Protein AF-A0A438IEC6-F1 (afdb_monomer_lite)

Secondary structure (DSSP, 8-state):
-----PPPPP-------PPPEEE-TTS-EEE---S---HHHHHHHHHHHHHHHT-----B--SSSTTTTS---B----PPPTT--HHHHHHHHHHHHH---EEEEEEEEEEEEES-GGG-EEEEEEEEEEES---PPPPPP--

Sequence (143 aa):
MLVDEQMVPENSVQQIELLTTTDDDYGGVHVEIKNSMDSNVFGDLLRASILQWRQKVLVVQENSGIFKGTGVWKLPTGVVNEGEDICTAAIREVEEETGIKTEFVEVLSFMQSHKAFFTKSDLFFVCMLQPLSSEIQKQDEKN

InterPro domains:
  IPR000086 NUDIX hydrolase domain [PF00293] (50-141)
  IPR000086 NUDIX hydrolase domain [PS51462] (37-143)
  IPR003293 Nudix hydrolase 6-like [PTHR13994] (55-141)
  IPR015797 NUDIX hydrolase-like domain superfamily [SSF55811] (50-138)
  IPR020084 NUDIX hydrolase, conserved site [PS00893] (78-99)

Structure (mmCIF, N/CA/C/O backbone):
data_AF-A0A438IEC6-F1
#
_entry.id   AF-A0A438IEC6-F1
#
loop_
_atom_site.group_PDB
_atom_site.id
_atom_site.type_symbol
_atom_site.label_atom_id
_atom_site.label_alt_id
_atom_site.label_comp_id
_atom_site.label_asym_id
_atom_site.label_entity_id
_atom_site.label_seq_id
_atom_site.pdbx_PDB_ins_code
_atom_site.Cartn_x
_atom_site.Cartn_y
_atom_site.Cartn_z
_atom_site.occupancy
_atom_site.B_iso_or_equiv
_atom_site.auth_seq_id
_atom_site.auth_comp_id
_atom_site.auth_asym_id
_atom_site.auth_atom_id
_atom_site.pdbx_PDB_model_num
ATOM 1 N N . MET A 1 1 ? -54.615 -18.490 -19.604 1.00 35.62 1 MET A N 1
ATOM 2 C CA . MET A 1 1 ? -53.250 -19.053 -19.586 1.00 35.62 1 MET A CA 1
ATOM 3 C C . MET A 1 1 ? -52.324 -17.857 -19.672 1.00 35.62 1 MET A C 1
ATOM 5 O O . MET A 1 1 ? -52.261 -17.281 -20.743 1.00 35.62 1 MET A O 1
ATOM 9 N N . LEU A 1 2 ? -51.805 -17.273 -18.589 1.00 36.16 2 LEU A N 1
ATOM 10 C CA . LEU A 1 2 ? -51.140 -17.875 -17.423 1.00 36.16 2 LEU A CA 1
ATOM 11 C C . LEU A 1 2 ? -50.155 -18.967 -17.838 1.00 36.16 2 LEU A C 1
ATOM 13 O O . LEU A 1 2 ? -50.582 -20.091 -18.093 1.00 36.16 2 LEU A O 1
ATOM 17 N N . VAL A 1 3 ? -48.880 -18.592 -17.903 1.00 36.88 3 VAL A N 1
ATOM 18 C CA . VAL A 1 3 ? -47.824 -19.177 -17.067 1.00 36.88 3 VAL A CA 1
ATOM 19 C C . VAL A 1 3 ? -46.792 -18.090 -16.768 1.00 36.88 3 VAL A C 1
ATOM 21 O O . VAL A 1 3 ? -46.351 -17.379 -17.668 1.00 36.88 3 VAL A O 1
ATOM 24 N N . ASP A 1 4 ? -46.517 -17.951 -15.476 1.00 37.59 4 ASP A N 1
ATOM 25 C CA . ASP A 1 4 ? -45.522 -17.090 -14.851 1.00 37.59 4 ASP A CA 1
ATOM 26 C C . ASP A 1 4 ? -44.094 -17.485 -15.255 1.00 37.59 4 ASP A C 1
ATOM 28 O O . ASP A 1 4 ? -43.758 -18.670 -15.241 1.00 37.59 4 ASP A O 1
ATOM 32 N N . GLU A 1 5 ? -43.229 -16.500 -15.505 1.00 40.88 5 GLU A N 1
ATOM 33 C CA . GLU A 1 5 ? -41.787 -16.662 -15.304 1.00 40.88 5 GLU A CA 1
ATOM 34 C C . GLU A 1 5 ? -41.399 -15.909 -14.033 1.00 40.88 5 GLU A C 1
ATOM 36 O O . GLU A 1 5 ? -41.594 -14.700 -13.893 1.00 40.88 5 GLU A O 1
ATOM 41 N N . GLN A 1 6 ? -40.943 -16.698 -13.065 1.00 38.34 6 GLN A N 1
ATOM 42 C CA . GLN A 1 6 ? -40.626 -16.300 -11.708 1.00 38.34 6 GLN A CA 1
ATOM 43 C C . GLN A 1 6 ? -39.463 -15.307 -11.637 1.00 38.34 6 GLN A C 1
ATOM 45 O O . GLN A 1 6 ? -38.509 -15.331 -12.409 1.00 38.34 6 GLN A O 1
ATOM 50 N N . MET A 1 7 ? -39.583 -14.474 -10.611 1.00 35.22 7 MET A N 1
ATOM 51 C CA . MET A 1 7 ? -38.684 -13.432 -10.144 1.00 35.22 7 MET A CA 1
ATOM 52 C C . MET A 1 7 ? -37.236 -13.919 -9.983 1.00 35.22 7 MET A C 1
ATOM 54 O O . MET A 1 7 ? -36.968 -14.861 -9.239 1.00 35.22 7 MET A O 1
ATOM 58 N N . VAL A 1 8 ? -36.294 -13.200 -10.593 1.00 42.19 8 VAL A N 1
ATOM 59 C CA . VAL A 1 8 ? -34.903 -13.164 -10.123 1.00 42.19 8 VAL A CA 1
ATOM 60 C C . VAL A 1 8 ? -34.875 -12.164 -8.964 1.00 42.19 8 VAL A C 1
ATOM 62 O O . VAL A 1 8 ? -35.356 -11.045 -9.154 1.00 42.19 8 VAL A O 1
ATOM 65 N N . PRO A 1 9 ? -34.385 -12.516 -7.762 1.00 38.03 9 PRO A N 1
ATOM 66 C CA . PRO A 1 9 ? -34.290 -11.539 -6.692 1.00 38.03 9 PRO A CA 1
ATOM 67 C C . PRO A 1 9 ? -33.262 -10.490 -7.114 1.00 38.03 9 PRO A C 1
ATOM 69 O O . PRO A 1 9 ? -32.105 -10.818 -7.384 1.00 38.03 9 PRO A O 1
ATOM 72 N N . GLU A 1 10 ? -33.692 -9.229 -7.195 1.00 40.34 10 GLU A N 1
ATOM 73 C CA . GLU A 1 10 ? -32.761 -8.110 -7.188 1.00 40.34 10 GLU A CA 1
ATOM 74 C C . GLU A 1 10 ? -31.852 -8.312 -5.983 1.00 40.34 10 GLU A C 1
ATOM 76 O O . GLU A 1 10 ? -32.316 -8.471 -4.852 1.00 40.34 10 GLU A O 1
ATOM 81 N N . ASN A 1 11 ? -30.551 -8.369 -6.248 1.00 40.06 11 ASN A N 1
ATOM 82 C CA . ASN A 1 11 ? -29.529 -8.403 -5.224 1.00 40.06 11 ASN A CA 1
ATOM 83 C C . ASN A 1 11 ? -29.552 -7.023 -4.554 1.00 40.06 11 ASN A C 1
ATOM 85 O O . ASN A 1 11 ? -28.776 -6.129 -4.893 1.00 40.06 11 ASN A O 1
ATOM 89 N N . SER A 1 12 ? -30.534 -6.810 -3.680 1.00 32.59 12 SER A N 1
ATOM 90 C CA . SER A 1 12 ? -30.672 -5.610 -2.882 1.00 32.59 12 SER A CA 1
ATOM 91 C C . SER A 1 12 ? -29.508 -5.626 -1.909 1.00 32.59 12 SER A C 1
ATOM 93 O O . SER A 1 12 ? -29.578 -6.247 -0.847 1.00 32.59 12 SER A O 1
ATOM 95 N N . VAL A 1 13 ? -28.408 -4.984 -2.297 1.00 36.31 13 VAL A N 1
ATOM 96 C CA . VAL A 1 13 ? -27.397 -4.549 -1.344 1.00 36.31 13 VAL A CA 1
ATOM 97 C C . VAL A 1 13 ? -28.161 -3.670 -0.363 1.00 36.31 13 VAL A C 1
ATOM 99 O O . VAL A 1 13 ? -28.576 -2.566 -0.711 1.00 36.31 13 VAL A O 1
ATOM 102 N N . GLN A 1 14 ? -28.458 -4.202 0.822 1.00 41.28 14 GLN A N 1
ATOM 103 C CA . GLN A 1 14 ? -29.063 -3.413 1.880 1.00 41.28 14 GLN A CA 1
ATOM 104 C C . GLN A 1 14 ? -28.065 -2.306 2.188 1.00 41.28 14 GLN A C 1
ATOM 106 O O . GLN A 1 14 ? -26.990 -2.556 2.730 1.00 41.28 14 GLN A O 1
ATOM 111 N N . GLN A 1 15 ? -28.383 -1.089 1.760 1.00 40.03 15 GLN A N 1
ATOM 112 C CA . GLN A 1 15 ? -27.610 0.084 2.111 1.00 40.03 15 GLN A CA 1
ATOM 113 C C . GLN A 1 15 ? -27.797 0.274 3.618 1.00 40.03 15 GLN A C 1
ATOM 115 O O . GLN A 1 15 ? -28.833 0.758 4.066 1.00 40.03 15 GLN A O 1
ATOM 120 N N . ILE A 1 16 ? -26.837 -0.220 4.402 1.00 53.19 16 ILE A N 1
ATOM 121 C CA . ILE A 1 16 ? -26.866 -0.109 5.859 1.00 53.19 16 ILE A CA 1
ATOM 122 C C . ILE A 1 16 ? -26.765 1.380 6.191 1.00 53.19 16 ILE A C 1
ATOM 124 O O . ILE A 1 16 ? -25.774 2.034 5.865 1.00 53.19 16 ILE A O 1
ATOM 128 N N . GLU A 1 17 ? -27.806 1.922 6.815 1.00 67.44 17 GLU A N 1
ATOM 129 C CA . GLU A 1 17 ? -27.825 3.297 7.303 1.00 67.44 17 GLU A CA 1
ATOM 130 C C . GLU A 1 17 ? -26.876 3.405 8.506 1.00 67.44 17 GLU A C 1
ATOM 132 O O . GLU A 1 17 ? -27.210 3.011 9.619 1.00 67.44 17 GLU A O 1
ATOM 137 N N . LEU A 1 18 ? -25.641 3.855 8.266 1.00 80.12 18 LEU A N 1
ATOM 138 C CA . LEU A 1 18 ? -24.602 3.962 9.293 1.00 80.12 18 LEU A CA 1
ATOM 139 C C . LEU A 1 18 ? -24.996 4.950 10.400 1.00 80.12 18 LEU A C 1
ATOM 141 O O . LEU A 1 18 ? -25.689 5.941 10.159 1.00 80.12 18 LEU A O 1
ATOM 145 N N . LEU A 1 19 ? -24.481 4.721 11.613 1.00 85.25 19 LEU A N 1
ATOM 146 C CA . LEU A 1 19 ? -24.629 5.668 12.715 1.00 85.25 19 LEU A CA 1
ATOM 147 C C . LEU A 1 19 ? -24.061 7.031 12.313 1.00 85.25 19 LEU A C 1
ATOM 149 O O . LEU A 1 19 ? -22.935 7.131 11.827 1.00 85.25 19 LEU A O 1
ATOM 153 N N . THR A 1 20 ? -24.857 8.076 12.529 1.00 83.94 20 THR A N 1
ATOM 154 C CA . THR A 1 20 ? -24.465 9.454 12.240 1.00 83.94 20 THR A CA 1
ATOM 155 C C . THR A 1 20 ? -23.405 9.906 13.234 1.00 83.94 20 THR A C 1
ATOM 157 O O . THR A 1 20 ? -23.555 9.675 14.439 1.00 83.94 20 THR A O 1
ATOM 160 N N . THR A 1 21 ? -22.356 10.567 12.744 1.00 83.62 21 THR A N 1
ATOM 161 C CA . THR A 1 21 ? -21.224 10.964 13.582 1.00 83.62 21 THR A CA 1
ATOM 162 C C . THR A 1 21 ? -20.725 12.368 13.339 1.00 83.62 21 THR A C 1
ATOM 164 O O . THR A 1 21 ? -20.946 12.955 12.281 1.00 83.62 21 THR A O 1
ATOM 167 N N . THR A 1 22 ? -20.015 12.880 14.338 1.00 86.81 22 THR A N 1
ATOM 168 C CA . THR A 1 22 ? -19.205 14.094 14.253 1.00 86.81 22 THR A CA 1
ATOM 169 C C . THR A 1 22 ? -17.780 13.767 1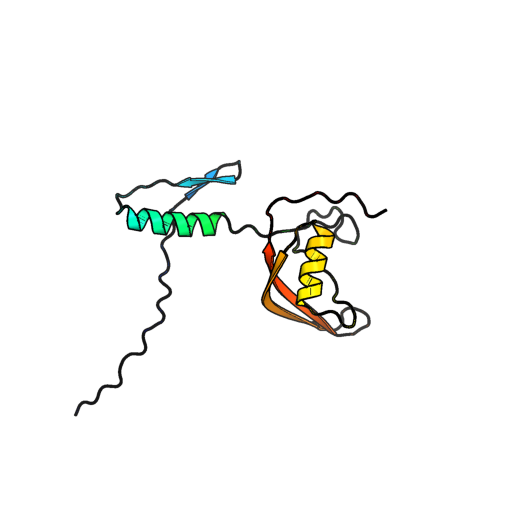4.679 1.00 86.81 22 THR A C 1
ATOM 171 O O . THR A 1 22 ? -17.587 13.193 15.754 1.00 86.81 22 THR A O 1
ATOM 174 N N . ASP A 1 23 ? -16.804 14.128 13.853 1.00 86.38 23 ASP A N 1
ATOM 175 C CA . ASP A 1 23 ? -15.386 13.943 14.161 1.00 86.38 23 ASP A CA 1
ATOM 176 C C . ASP A 1 23 ? -14.901 15.027 15.136 1.00 86.38 23 ASP A C 1
ATOM 178 O O . ASP A 1 23 ? -15.382 16.164 15.099 1.00 86.38 23 ASP A O 1
ATOM 182 N N . ASP A 1 24 ? -13.959 14.675 16.010 1.00 83.19 24 ASP A N 1
ATOM 183 C CA . ASP A 1 24 ? -13.236 15.633 16.853 1.00 83.19 24 ASP A CA 1
ATOM 184 C C . ASP A 1 24 ? -11.869 16.018 16.248 1.00 83.19 24 ASP A C 1
ATOM 186 O O . ASP A 1 24 ? -11.383 15.409 15.291 1.00 83.19 24 ASP A O 1
ATOM 190 N N . ASP A 1 25 ? -11.216 17.027 16.831 1.00 85.00 25 ASP A N 1
ATOM 191 C CA . ASP A 1 25 ? -9.911 17.529 16.368 1.00 85.00 25 ASP A CA 1
ATOM 192 C C . ASP A 1 25 ? -8.752 16.524 16.557 1.00 85.00 25 ASP A C 1
ATOM 194 O O . ASP A 1 25 ? -7.631 16.759 16.097 1.00 85.00 25 ASP A O 1
ATOM 198 N N . TYR A 1 26 ? -8.997 15.401 17.236 1.00 78.06 26 TYR A N 1
ATOM 199 C CA . TYR A 1 26 ? -8.019 14.359 17.550 1.00 78.06 26 TYR A CA 1
ATOM 200 C C . TYR A 1 26 ? -8.240 13.074 16.735 1.00 78.06 26 TYR A C 1
ATOM 202 O O . TYR A 1 26 ? -7.543 12.077 16.954 1.00 78.06 26 TYR A O 1
ATOM 210 N N . GLY A 1 27 ? -9.172 13.083 15.774 1.00 70.81 27 GLY A N 1
ATOM 211 C CA . GLY A 1 27 ? -9.506 11.922 14.945 1.00 70.81 27 GLY A CA 1
ATOM 212 C C . GLY A 1 27 ? -10.337 10.859 15.671 1.00 70.81 27 GLY A C 1
ATOM 213 O O . GLY A 1 27 ? -10.373 9.704 15.230 1.00 70.81 27 GLY A O 1
ATOM 214 N N . GLY A 1 28 ? -10.961 11.229 16.790 1.00 77.69 28 GLY A N 1
ATOM 215 C CA . GLY A 1 28 ? -12.040 10.492 17.432 1.00 77.69 28 GLY A CA 1
ATOM 216 C C . GLY A 1 28 ? -13.388 10.789 16.775 1.00 77.69 28 GLY A C 1
ATOM 217 O O . GLY A 1 28 ? -13.548 11.750 16.026 1.00 77.69 28 GLY A O 1
ATOM 218 N N . VAL A 1 29 ? -14.364 9.920 17.040 1.00 86.75 29 VAL A N 1
ATOM 219 C CA . VAL A 1 29 ? -15.693 9.968 16.424 1.00 86.75 29 VAL A CA 1
ATOM 220 C C . VAL A 1 29 ? -16.754 9.949 17.523 1.00 86.75 29 VAL A C 1
ATOM 222 O O . VAL A 1 29 ? -16.786 9.030 18.345 1.00 86.75 29 VAL A O 1
ATOM 225 N N . HIS A 1 30 ? -17.644 10.942 17.532 1.00 88.50 30 HIS A N 1
ATOM 226 C CA . HIS A 1 30 ? -18.786 11.016 18.443 1.00 88.50 30 HIS A CA 1
ATOM 227 C C . HIS A 1 30 ? -20.067 10.550 17.748 1.00 88.50 30 HIS A C 1
ATOM 229 O O . HIS A 1 30 ? -20.410 11.039 16.673 1.00 88.50 30 HIS A O 1
ATOM 235 N N . VAL A 1 31 ? -20.795 9.629 18.383 1.00 89.19 31 VAL A N 1
ATOM 236 C CA . VAL A 1 31 ? -22.099 9.134 17.919 1.00 89.19 31 VAL A CA 1
ATOM 237 C C . VAL A 1 31 ? -23.199 9.738 18.786 1.00 89.19 31 VAL A C 1
ATOM 239 O O . VAL A 1 31 ? -23.211 9.531 20.000 1.00 89.19 31 VAL A O 1
ATOM 242 N N . GLU A 1 32 ? -24.154 10.433 18.170 1.00 86.62 32 GLU A N 1
ATOM 243 C CA . GLU A 1 32 ? -25.347 10.937 18.856 1.00 86.62 32 GLU A CA 1
ATOM 244 C C . GLU A 1 32 ? -26.573 10.097 18.471 1.00 86.62 32 GLU A C 1
ATOM 246 O O . GLU A 1 32 ? -27.062 10.156 17.342 1.00 86.62 32 GLU A O 1
ATOM 251 N N . ILE A 1 33 ? -27.099 9.316 19.418 1.00 88.00 33 ILE A N 1
ATOM 252 C CA . ILE A 1 33 ? -28.309 8.514 19.198 1.00 88.00 33 ILE A CA 1
ATOM 253 C C . ILE A 1 33 ? -29.537 9.371 19.500 1.00 88.00 33 ILE A C 1
ATOM 255 O O . ILE A 1 33 ? -29.915 9.558 20.654 1.00 88.00 33 ILE A O 1
ATOM 259 N N . LYS A 1 34 ? -30.163 9.897 18.443 1.00 80.56 34 LYS A N 1
ATOM 260 C CA . LYS A 1 34 ? -31.329 10.792 18.557 1.00 80.56 34 LYS A CA 1
ATOM 261 C C . LYS A 1 34 ? -32.650 10.053 18.768 1.00 80.56 34 LYS A C 1
ATOM 263 O O . LYS A 1 34 ? -33.541 10.578 19.426 1.00 80.56 34 LYS A O 1
ATOM 268 N N . ASN A 1 35 ? -32.770 8.843 18.224 1.00 84.25 35 ASN A N 1
ATOM 269 C CA . ASN A 1 35 ? -33.995 8.045 18.258 1.00 84.25 35 ASN A CA 1
ATOM 270 C C . ASN A 1 35 ? -33.760 6.717 18.983 1.00 84.25 35 ASN A C 1
ATOM 272 O O . ASN A 1 35 ? -32.694 6.117 18.860 1.00 84.25 35 ASN A O 1
ATOM 276 N N . SER A 1 36 ? -34.775 6.240 19.709 1.00 88.19 36 SER A N 1
ATOM 277 C CA . SER A 1 36 ? -34.752 4.899 20.304 1.00 88.19 36 SER A CA 1
ATOM 278 C C . SER A 1 36 ? -34.662 3.832 19.208 1.00 88.19 36 SER A C 1
ATOM 280 O O . SER A 1 36 ? -35.310 3.953 18.169 1.00 88.19 36 SER A O 1
ATOM 282 N N . MET A 1 37 ? -33.860 2.795 19.445 1.00 89.75 37 MET A N 1
ATOM 283 C CA . MET A 1 37 ? -33.635 1.689 18.516 1.00 89.75 37 MET A CA 1
ATOM 284 C C . MET A 1 37 ? -33.557 0.356 19.258 1.00 89.75 37 MET A C 1
ATOM 286 O O . MET A 1 37 ? -33.200 0.314 20.437 1.00 89.75 37 MET A O 1
ATOM 290 N N . ASP A 1 38 ? -33.885 -0.726 18.552 1.00 93.94 38 ASP A N 1
ATOM 291 C CA . ASP A 1 38 ? -33.689 -2.086 19.053 1.00 93.94 38 ASP A CA 1
ATOM 292 C C . ASP A 1 38 ? -32.197 -2.371 19.285 1.00 93.94 38 ASP A C 1
ATOM 294 O O . ASP A 1 38 ? -31.335 -1.917 18.529 1.00 93.94 38 ASP A O 1
ATOM 298 N N . SER A 1 39 ? -31.882 -3.141 20.327 1.00 91.31 39 SER A N 1
ATOM 299 C CA . SER A 1 39 ? -30.494 -3.409 20.711 1.00 91.31 39 SER A CA 1
ATOM 300 C C . SER A 1 39 ? -29.722 -4.224 19.675 1.00 91.31 39 SER A C 1
ATOM 302 O O . SER A 1 39 ? -28.514 -4.032 19.543 1.00 91.31 39 SER A O 1
ATOM 304 N N . ASN A 1 40 ? -30.387 -5.124 18.944 1.00 89.00 40 ASN A N 1
ATOM 305 C CA . ASN A 1 40 ? -29.724 -5.906 17.898 1.00 89.00 40 ASN A CA 1
ATOM 306 C C . ASN A 1 40 ? -29.435 -5.017 16.690 1.00 89.00 40 ASN A C 1
ATOM 308 O O . ASN A 1 40 ? -28.314 -5.010 16.191 1.00 89.00 40 ASN A O 1
ATOM 312 N N . VAL A 1 41 ? -30.407 -4.176 16.315 1.00 87.06 41 VAL A N 1
ATOM 313 C CA . VAL A 1 41 ? -30.239 -3.169 15.258 1.00 87.06 41 VAL A CA 1
ATOM 314 C C . VAL A 1 41 ? -29.082 -2.225 15.592 1.00 87.06 41 VAL A C 1
ATOM 316 O O . VAL A 1 41 ? -28.212 -2.007 14.753 1.00 87.06 41 VAL A O 1
ATOM 319 N N . PHE A 1 42 ? -29.000 -1.722 16.828 1.00 89.31 42 PHE A N 1
ATOM 320 C CA . PHE A 1 42 ? -27.862 -0.903 17.257 1.00 89.31 42 PHE A CA 1
ATOM 321 C C . PHE A 1 42 ? -26.527 -1.645 17.130 1.00 89.31 42 PHE A C 1
ATOM 323 O O . PHE A 1 42 ? -25.547 -1.070 16.660 1.00 89.31 42 PHE A O 1
ATOM 330 N N . GLY A 1 43 ? -26.484 -2.916 17.539 1.00 87.38 43 GLY A N 1
ATOM 331 C CA . GLY A 1 43 ? -25.283 -3.745 17.459 1.00 87.38 43 GLY A CA 1
ATOM 332 C C . GLY A 1 43 ? -24.770 -3.915 16.029 1.00 87.38 43 GLY A C 1
ATOM 333 O O . GLY A 1 43 ? -23.565 -3.785 15.796 1.00 87.38 43 GLY A O 1
ATOM 334 N N . ASP A 1 44 ? -25.669 -4.153 15.077 1.00 87.00 44 ASP A N 1
ATOM 335 C CA . ASP A 1 44 ? -25.321 -4.313 13.663 1.00 87.00 44 ASP A CA 1
ATOM 336 C C . ASP A 1 44 ? -24.837 -2.993 13.049 1.00 87.00 44 ASP A C 1
ATOM 338 O O . ASP A 1 44 ? -23.783 -2.958 12.403 1.00 87.00 44 ASP A O 1
ATOM 342 N N . LEU A 1 45 ? -25.537 -1.886 13.329 1.00 89.06 45 LEU A N 1
ATOM 343 C CA . LEU A 1 45 ? -25.142 -0.553 12.868 1.00 89.06 45 LEU A CA 1
ATOM 344 C C . LEU A 1 45 ? -23.793 -0.125 13.448 1.00 89.06 45 LEU A C 1
ATOM 346 O O . LEU A 1 45 ? -22.932 0.352 12.713 1.00 89.06 45 LEU A O 1
ATOM 350 N N . LEU A 1 46 ? -23.564 -0.350 14.743 1.00 88.50 46 LEU A N 1
ATOM 351 C CA . LEU A 1 46 ? -22.299 -0.021 15.396 1.00 88.50 46 LEU A CA 1
ATOM 352 C C . LEU A 1 46 ? -21.133 -0.813 14.799 1.00 88.50 46 LEU A C 1
ATOM 354 O O . LEU A 1 46 ? -20.065 -0.246 14.573 1.00 88.50 46 LEU A O 1
ATOM 358 N N . ARG A 1 47 ? -21.320 -2.106 14.505 1.00 81.31 47 ARG A N 1
ATOM 359 C CA . ARG A 1 47 ? -20.286 -2.926 13.854 1.00 81.31 47 ARG A CA 1
ATOM 360 C C . ARG A 1 47 ? -19.954 -2.408 12.458 1.00 81.31 47 ARG A C 1
ATOM 362 O O . ARG A 1 47 ? -18.776 -2.211 12.165 1.00 81.31 47 ARG A O 1
ATOM 369 N N . ALA A 1 48 ? -20.965 -2.156 11.628 1.00 80.69 48 ALA A N 1
ATOM 370 C CA . ALA A 1 48 ? -20.772 -1.615 10.282 1.00 80.69 48 ALA A CA 1
ATOM 371 C C . ALA A 1 48 ? -20.082 -0.241 10.319 1.00 80.69 48 ALA A C 1
ATOM 373 O O . ALA A 1 48 ? -19.124 0.004 9.586 1.00 80.69 48 ALA A O 1
ATOM 374 N N . SER A 1 49 ? -20.505 0.628 11.236 1.00 83.88 49 SER A N 1
ATOM 375 C CA . SER A 1 49 ? -19.920 1.950 11.425 1.00 83.88 49 SER A CA 1
ATOM 376 C C . SER A 1 49 ? -18.476 1.906 11.922 1.00 83.88 49 SER A C 1
ATOM 378 O O . SER A 1 49 ? -17.636 2.613 11.377 1.00 83.88 49 SER A O 1
ATOM 380 N N . ILE A 1 50 ? -18.134 1.035 12.876 1.00 81.06 50 ILE A N 1
ATOM 381 C CA . ILE A 1 50 ? -16.741 0.864 13.322 1.00 81.06 50 ILE A CA 1
ATOM 382 C C . ILE A 1 50 ? -15.857 0.359 12.179 1.00 81.06 50 ILE A C 1
ATOM 384 O O . ILE A 1 50 ? -14.730 0.830 12.039 1.00 81.06 50 ILE A O 1
ATOM 388 N N . LEU A 1 51 ? -16.344 -0.572 11.354 1.00 73.69 51 LEU A N 1
ATOM 389 C CA . LEU A 1 51 ? -15.607 -1.033 10.174 1.00 73.69 51 LEU A CA 1
ATOM 390 C C . LEU A 1 51 ? -15.366 0.119 9.191 1.00 73.69 51 LEU A C 1
ATOM 392 O O . LEU A 1 51 ? -14.243 0.282 8.718 1.00 73.69 51 LEU A O 1
ATOM 396 N N . GLN A 1 52 ? -16.380 0.961 8.964 1.00 75.38 52 GLN A N 1
ATOM 397 C CA . GLN A 1 52 ? -16.265 2.161 8.136 1.00 75.38 52 GLN A CA 1
ATOM 398 C C . GLN A 1 52 ? -15.240 3.155 8.698 1.00 75.38 52 GLN A C 1
ATOM 400 O O . GLN A 1 52 ? -14.345 3.588 7.977 1.00 75.38 52 GLN A O 1
ATOM 405 N N . TRP A 1 53 ? -15.338 3.513 9.980 1.00 76.25 53 TRP A N 1
ATOM 406 C CA . TRP A 1 53 ? -14.437 4.487 10.610 1.00 76.25 53 TRP A CA 1
ATOM 407 C C . TRP A 1 53 ? -12.992 3.983 10.690 1.00 76.25 53 TRP A C 1
ATOM 409 O O . TRP A 1 53 ? -12.048 4.770 10.755 1.00 76.25 53 TRP A O 1
ATOM 419 N N . ARG A 1 54 ? -12.800 2.661 10.672 1.00 70.75 54 ARG A N 1
ATOM 420 C CA . ARG A 1 54 ? -11.479 2.028 10.624 1.00 70.75 54 ARG A CA 1
ATOM 421 C C . ARG A 1 54 ? -10.938 1.850 9.209 1.00 70.75 54 ARG A C 1
ATOM 423 O O . ARG A 1 54 ? -9.837 1.313 9.106 1.00 70.75 54 ARG A O 1
ATOM 430 N N . GLN A 1 55 ? -11.630 2.306 8.156 1.00 73.06 55 GLN A N 1
ATOM 431 C CA . GLN A 1 55 ? -11.115 2.293 6.779 1.00 73.06 55 GLN A CA 1
ATOM 432 C C . GLN A 1 55 ? -9.945 3.273 6.612 1.00 73.06 55 GLN A C 1
ATOM 434 O O . GLN A 1 55 ? -10.046 4.334 6.001 1.00 73.06 55 GLN A O 1
ATOM 439 N N . LYS A 1 56 ? -8.806 2.904 7.191 1.00 79.88 56 LYS A N 1
ATOM 440 C CA . LYS A 1 56 ? -7.512 3.540 7.001 1.00 79.88 56 LYS A CA 1
ATOM 441 C C . LYS A 1 56 ? -6.695 2.645 6.085 1.00 79.88 56 LYS A C 1
ATOM 443 O O . LYS A 1 56 ? -6.701 1.425 6.235 1.00 79.88 56 LYS A O 1
ATOM 448 N N . VAL A 1 57 ? -5.981 3.266 5.159 1.00 88.25 57 VAL A N 1
ATOM 449 C CA . VAL A 1 57 ? -5.031 2.587 4.278 1.00 88.25 57 VAL A CA 1
ATOM 450 C C . VAL A 1 57 ? -3.614 2.978 4.665 1.00 88.25 57 VAL A C 1
ATOM 452 O O . VAL A 1 57 ? -3.369 4.095 5.125 1.00 88.25 57 VAL A O 1
ATOM 455 N N . LEU A 1 58 ? -2.683 2.045 4.494 1.00 90.25 58 LEU A N 1
ATOM 456 C CA . LEU A 1 58 ? -1.263 2.313 4.668 1.00 90.25 58 LEU A CA 1
ATOM 457 C C . LEU A 1 58 ? -0.777 3.218 3.531 1.00 90.25 58 LEU A C 1
ATOM 459 O O . LEU A 1 58 ? -1.026 2.941 2.358 1.00 90.25 58 LEU A O 1
ATOM 463 N N . VAL A 1 59 ? -0.078 4.290 3.892 1.00 92.69 59 VAL A N 1
ATOM 464 C CA . VAL A 1 59 ? 0.538 5.229 2.953 1.00 92.69 59 VAL A CA 1
ATOM 465 C C . VAL A 1 59 ? 1.970 5.519 3.373 1.00 92.69 59 VAL A C 1
ATOM 467 O O . VAL A 1 59 ? 2.309 5.462 4.556 1.00 92.69 59 VAL A O 1
ATOM 470 N N . VAL A 1 60 ? 2.799 5.856 2.394 1.00 90.50 60 VAL A N 1
ATOM 471 C CA . VAL A 1 60 ? 4.213 6.186 2.566 1.00 90.50 60 VAL A CA 1
ATOM 472 C C . VAL A 1 60 ? 4.517 7.550 1.964 1.00 90.50 60 VAL A C 1
ATOM 474 O O . VAL A 1 60 ? 3.814 8.039 1.074 1.00 90.50 60 VAL A O 1
ATOM 477 N N . GLN A 1 61 ? 5.603 8.150 2.439 1.00 89.94 61 GLN A N 1
ATOM 478 C CA . GLN A 1 61 ? 6.207 9.334 1.850 1.00 89.94 61 GLN A CA 1
ATOM 479 C C . GLN A 1 61 ? 7.677 9.024 1.557 1.00 89.94 61 GLN A C 1
ATOM 481 O O . GLN A 1 61 ? 8.404 8.559 2.434 1.00 89.94 61 GLN A O 1
ATOM 486 N N . GLU A 1 62 ? 8.127 9.271 0.327 1.00 81.62 62 GLU A N 1
ATOM 487 C CA . GLU A 1 62 ? 9.501 8.946 -0.065 1.00 81.62 62 GLU A CA 1
ATOM 488 C C . GLU A 1 62 ? 10.525 9.835 0.661 1.00 81.62 62 GLU A C 1
ATOM 490 O O . GLU A 1 62 ? 10.409 11.064 0.684 1.00 81.62 62 GLU A O 1
ATOM 495 N N . ASN A 1 63 ? 11.586 9.221 1.197 1.00 77.94 63 ASN A N 1
ATOM 496 C CA . ASN A 1 63 ? 12.760 9.933 1.726 1.00 77.94 63 ASN A CA 1
ATOM 497 C C . ASN A 1 63 ? 13.871 10.112 0.663 1.00 77.94 63 ASN A C 1
ATOM 499 O O . ASN A 1 63 ? 14.975 10.578 0.952 1.00 77.94 63 ASN A O 1
ATOM 503 N N . SER A 1 64 ? 13.617 9.755 -0.594 1.00 73.44 64 SER A N 1
ATOM 504 C CA . SER A 1 64 ? 14.548 9.946 -1.712 1.00 73.44 64 SER A CA 1
ATOM 505 C C . SER A 1 64 ? 13.776 10.175 -3.016 1.00 73.44 64 SER A C 1
ATOM 507 O O . SER A 1 64 ? 12.552 10.154 -3.007 1.00 73.44 64 SER A O 1
ATOM 509 N N . GLY A 1 65 ? 14.467 10.463 -4.120 1.00 78.56 65 GLY A N 1
ATOM 510 C CA . GLY A 1 65 ? 13.813 10.674 -5.415 1.00 78.56 65 GLY A CA 1
ATOM 511 C C . GLY A 1 65 ? 13.086 12.017 -5.560 1.00 78.56 65 GLY A C 1
ATOM 512 O O . GLY A 1 65 ? 13.302 12.959 -4.797 1.00 78.56 65 GLY A O 1
ATOM 513 N N . ILE A 1 66 ? 12.249 12.109 -6.598 1.00 79.50 66 ILE A N 1
ATOM 514 C CA . ILE A 1 66 ? 11.587 13.354 -7.035 1.00 79.50 66 ILE A CA 1
ATOM 515 C C . ILE A 1 66 ? 10.528 13.814 -6.020 1.00 79.50 66 ILE A C 1
ATOM 517 O O . ILE A 1 66 ? 10.259 15.010 -5.916 1.00 79.50 66 ILE A O 1
ATOM 521 N N . PHE A 1 67 ? 9.954 12.890 -5.245 1.00 81.44 67 PHE A N 1
ATOM 522 C CA . PHE A 1 67 ? 8.905 13.203 -4.275 1.00 81.44 67 PHE A CA 1
ATOM 523 C C . PHE A 1 67 ? 9.429 13.515 -2.865 1.00 81.44 67 PHE A C 1
ATOM 525 O O . PHE A 1 67 ? 8.635 13.907 -2.000 1.00 81.44 67 PHE A O 1
ATOM 532 N N . LYS A 1 68 ? 10.746 13.438 -2.618 1.00 85.31 68 LYS A N 1
ATOM 533 C CA . LYS A 1 68 ? 11.332 13.787 -1.314 1.00 85.31 68 LYS A CA 1
ATOM 534 C C . LYS A 1 68 ? 10.979 15.224 -0.916 1.00 85.31 68 LYS A C 1
ATOM 536 O O . LYS A 1 68 ? 11.232 16.170 -1.655 1.00 85.31 68 LYS A O 1
ATOM 541 N N . GLY A 1 69 ? 10.421 15.393 0.284 1.00 84.56 69 GLY A N 1
ATOM 542 C CA . GLY A 1 69 ? 10.102 16.712 0.848 1.00 84.56 69 GLY A CA 1
ATOM 543 C C . GLY A 1 69 ? 8.894 17.418 0.221 1.00 84.56 69 GLY A C 1
ATOM 544 O O . GLY A 1 69 ? 8.600 18.549 0.594 1.00 84.56 69 GLY A O 1
ATOM 545 N N . THR A 1 70 ? 8.167 16.764 -0.690 1.00 88.94 70 THR A N 1
ATOM 546 C CA . THR A 1 70 ? 6.986 17.351 -1.355 1.00 88.94 70 THR A CA 1
ATOM 547 C C . THR A 1 70 ? 5.702 17.287 -0.522 1.00 88.94 70 THR A C 1
ATOM 549 O O . THR A 1 70 ? 4.727 17.951 -0.853 1.00 88.94 70 THR A O 1
ATOM 552 N N . GLY A 1 71 ? 5.676 16.487 0.549 1.00 88.56 71 GLY A N 1
ATOM 553 C CA . GLY A 1 71 ? 4.467 16.244 1.348 1.00 88.56 71 GLY A CA 1
ATOM 554 C C . GLY A 1 71 ? 3.469 15.260 0.724 1.00 88.56 71 GLY A C 1
ATOM 555 O O . GLY A 1 71 ? 2.385 15.083 1.272 1.00 88.56 71 GLY A O 1
ATOM 556 N N . VAL A 1 72 ? 3.797 14.637 -0.413 1.00 89.50 72 VAL A N 1
ATOM 557 C CA . VAL A 1 72 ? 2.895 13.706 -1.106 1.00 89.50 72 VAL A CA 1
ATOM 558 C C . VAL A 1 72 ? 2.862 12.352 -0.397 1.00 89.50 72 VAL A C 1
ATOM 560 O O . VAL A 1 72 ? 3.888 11.686 -0.271 1.00 89.50 72 VAL A O 1
ATOM 563 N N . TRP A 1 73 ? 1.664 11.933 0.006 1.00 89.06 73 TRP A N 1
ATOM 564 C CA . TRP A 1 73 ? 1.380 10.587 0.498 1.00 89.06 73 TRP A CA 1
ATOM 565 C C . TRP A 1 73 ? 0.927 9.700 -0.657 1.00 89.06 73 TRP A C 1
ATOM 567 O O . TRP A 1 73 ? 0.011 10.064 -1.399 1.00 89.06 73 TRP A O 1
ATOM 577 N N . LYS A 1 74 ? 1.556 8.536 -0.804 1.00 90.75 74 LYS A N 1
ATOM 578 C CA . LYS A 1 74 ? 1.221 7.543 -1.832 1.00 90.75 74 LYS A CA 1
ATOM 579 C C . LYS A 1 74 ? 1.024 6.164 -1.210 1.00 90.75 74 LYS A C 1
ATOM 581 O O . LYS A 1 74 ? 1.418 5.930 -0.071 1.00 90.75 74 LYS A O 1
ATOM 586 N N . LEU A 1 75 ? 0.426 5.248 -1.966 1.00 93.25 75 LEU A N 1
ATOM 587 C CA . LEU A 1 75 ? 0.467 3.827 -1.617 1.00 93.25 75 LEU A CA 1
ATOM 588 C C . LEU A 1 75 ? 1.913 3.310 -1.707 1.00 93.25 75 LEU A C 1
ATOM 590 O O . LEU A 1 75 ? 2.690 3.871 -2.489 1.00 93.25 75 LEU A O 1
ATOM 594 N N . PRO A 1 76 ? 2.271 2.250 -0.963 1.00 93.44 76 PRO A N 1
ATOM 595 C CA . PRO A 1 76 ? 3.505 1.521 -1.216 1.00 93.44 76 PRO A CA 1
ATOM 596 C C . PRO A 1 76 ? 3.567 1.036 -2.665 1.00 93.44 76 PRO A C 1
ATOM 598 O O . PRO A 1 76 ? 2.570 0.543 -3.205 1.00 93.44 76 PRO A O 1
ATOM 601 N N . THR A 1 77 ? 4.714 1.207 -3.317 1.00 93.50 77 THR A N 1
ATOM 602 C CA . THR A 1 77 ? 4.874 0.888 -4.744 1.00 93.50 77 THR A CA 1
ATOM 603 C C . THR A 1 77 ? 6.292 0.443 -5.045 1.00 93.50 77 THR A C 1
ATOM 605 O O . THR A 1 77 ? 7.225 1.162 -4.705 1.00 93.50 77 THR A O 1
ATOM 608 N N . GLY A 1 78 ? 6.447 -0.607 -5.846 1.00 92.25 78 GLY A N 1
ATOM 609 C CA . GLY A 1 78 ? 7.740 -0.978 -6.407 1.00 92.25 78 GLY A CA 1
ATOM 610 C C . GLY A 1 78 ? 7.612 -1.779 -7.695 1.00 92.25 78 GLY A C 1
ATOM 611 O O . GLY A 1 78 ? 6.532 -1.867 -8.286 1.00 92.25 78 GLY A O 1
ATOM 612 N N . VAL A 1 79 ? 8.738 -2.312 -8.161 1.00 94.19 79 VAL A N 1
ATOM 613 C CA . VAL A 1 79 ? 8.821 -3.061 -9.421 1.00 94.19 79 VAL A CA 1
ATOM 614 C C . VAL A 1 79 ? 8.770 -4.562 -9.158 1.00 94.19 79 VAL A C 1
ATOM 616 O O . VAL A 1 79 ? 9.295 -5.053 -8.162 1.00 94.19 79 VAL A O 1
ATOM 619 N N . VAL A 1 80 ? 8.157 -5.297 -10.084 1.00 96.62 80 VAL A N 1
ATOM 620 C CA . VAL A 1 80 ? 8.185 -6.764 -10.081 1.00 96.62 80 VAL A CA 1
ATOM 621 C C . VAL A 1 80 ? 9.477 -7.225 -10.749 1.00 96.62 80 VAL A C 1
ATOM 623 O O . VAL A 1 80 ? 9.783 -6.791 -11.866 1.00 96.62 80 VAL A O 1
ATOM 626 N N . ASN A 1 81 ? 10.239 -8.087 -10.079 1.00 96.25 81 ASN A N 1
ATOM 627 C CA . ASN A 1 81 ? 11.480 -8.628 -10.632 1.00 96.25 81 ASN A CA 1
ATOM 628 C C . ASN A 1 81 ? 11.215 -9.723 -11.680 1.00 96.25 81 ASN A C 1
ATOM 630 O O . ASN A 1 81 ? 10.141 -10.319 -11.744 1.00 96.25 81 ASN A O 1
ATOM 634 N N . GLU A 1 82 ? 12.215 -10.020 -12.514 1.00 96.31 82 GLU A N 1
ATOM 635 C CA . GLU A 1 82 ? 12.109 -11.117 -13.479 1.00 96.31 82 GLU A CA 1
ATOM 636 C C . GLU A 1 82 ? 11.893 -12.459 -12.758 1.00 96.31 82 GLU A C 1
ATOM 638 O O . GLU A 1 82 ? 12.673 -12.840 -11.886 1.00 96.31 82 GLU A O 1
ATOM 643 N N . GLY A 1 83 ? 10.825 -13.171 -13.130 1.00 97.38 83 GLY A N 1
ATOM 644 C CA . GLY A 1 83 ? 10.438 -14.441 -12.508 1.00 97.38 83 GLY A CA 1
ATOM 645 C C . GLY A 1 83 ? 9.708 -14.309 -11.166 1.00 97.38 83 GLY A C 1
ATOM 646 O O . GLY A 1 83 ? 9.406 -15.334 -10.561 1.00 97.38 83 GLY A O 1
ATOM 647 N N . GLU A 1 84 ? 9.423 -13.088 -10.703 1.00 98.06 84 GLU A N 1
ATOM 648 C CA . GLU A 1 84 ? 8.663 -12.828 -9.477 1.00 98.06 84 GLU A CA 1
ATOM 649 C C . GLU A 1 84 ? 7.159 -12.709 -9.772 1.00 98.06 84 GLU A C 1
ATOM 651 O O . GLU A 1 84 ? 6.744 -12.049 -10.728 1.00 98.06 84 GLU A O 1
ATOM 656 N N . ASP A 1 85 ? 6.329 -13.327 -8.931 1.00 98.12 85 ASP A N 1
ATOM 657 C CA . ASP A 1 85 ? 4.878 -13.170 -9.007 1.00 98.12 85 ASP A CA 1
ATOM 658 C C . ASP A 1 85 ? 4.452 -11.783 -8.497 1.00 98.12 85 ASP A C 1
ATOM 660 O O . ASP A 1 85 ? 4.995 -11.258 -7.524 1.00 98.12 85 ASP A O 1
ATOM 664 N N . ILE A 1 86 ? 3.411 -11.203 -9.104 1.00 97.88 86 ILE A N 1
ATOM 665 C CA . ILE A 1 86 ? 2.885 -9.874 -8.733 1.00 97.88 86 ILE A CA 1
ATOM 666 C C . ILE A 1 86 ? 2.504 -9.814 -7.246 1.00 97.88 86 ILE A C 1
ATOM 668 O O . ILE A 1 86 ? 2.791 -8.826 -6.572 1.00 97.88 86 ILE A O 1
ATOM 672 N N . CYS A 1 87 ? 1.871 -10.869 -6.723 1.00 98.00 87 CYS A N 1
ATOM 673 C CA . CYS A 1 87 ? 1.480 -10.940 -5.315 1.00 98.00 87 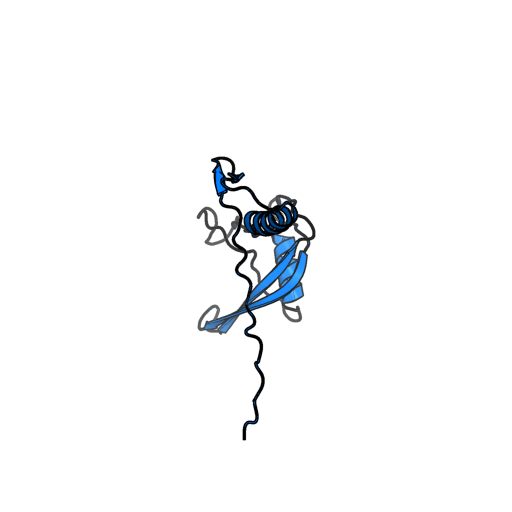CYS A CA 1
ATOM 674 C C . CYS A 1 87 ? 2.698 -10.967 -4.382 1.00 98.00 87 CYS A C 1
ATOM 676 O O . CYS A 1 87 ? 2.696 -10.281 -3.361 1.00 98.00 87 CYS A O 1
ATOM 678 N N . THR A 1 88 ? 3.751 -11.703 -4.752 1.00 98.31 88 THR A N 1
ATOM 679 C CA . THR A 1 88 ? 5.012 -11.761 -4.005 1.00 98.31 88 THR A CA 1
ATOM 680 C C . THR A 1 88 ? 5.700 -10.403 -3.988 1.00 98.31 88 THR A C 1
ATOM 682 O O . THR A 1 88 ? 6.085 -9.944 -2.913 1.00 98.31 88 THR A O 1
ATOM 685 N N . ALA A 1 89 ? 5.776 -9.727 -5.137 1.00 98.19 89 ALA A N 1
ATOM 686 C CA . ALA A 1 89 ? 6.334 -8.382 -5.221 1.00 98.19 89 ALA A CA 1
ATOM 687 C C . ALA A 1 89 ? 5.544 -7.391 -4.352 1.00 98.19 89 ALA A C 1
ATOM 689 O O . ALA A 1 89 ? 6.137 -6.665 -3.565 1.00 98.19 89 ALA A O 1
ATOM 690 N N . ALA A 1 90 ? 4.208 -7.395 -4.422 1.00 97.88 90 ALA A N 1
ATOM 691 C CA . ALA A 1 90 ? 3.378 -6.488 -3.628 1.00 97.88 90 ALA A CA 1
ATOM 692 C C . ALA A 1 90 ? 3.580 -6.671 -2.110 1.00 97.88 90 ALA A C 1
ATOM 694 O O . ALA A 1 90 ? 3.718 -5.682 -1.392 1.00 97.88 90 ALA A O 1
ATOM 695 N N . ILE A 1 91 ? 3.632 -7.919 -1.625 1.00 97.81 91 ILE A N 1
ATOM 696 C CA . ILE A 1 91 ? 3.909 -8.216 -0.208 1.00 97.81 91 ILE A CA 1
ATOM 697 C C . ILE A 1 91 ? 5.312 -7.729 0.177 1.00 97.81 91 ILE A C 1
ATOM 699 O O . ILE A 1 91 ? 5.465 -7.057 1.200 1.00 97.81 91 ILE A O 1
ATOM 703 N N . ARG A 1 92 ? 6.321 -8.045 -0.648 1.00 97.38 92 ARG A N 1
ATOM 704 C CA . ARG A 1 92 ? 7.720 -7.668 -0.414 1.00 97.38 92 ARG A CA 1
ATOM 705 C C . ARG A 1 92 ? 7.886 -6.153 -0.321 1.00 97.38 92 ARG A C 1
ATOM 707 O O . ARG A 1 92 ? 8.506 -5.688 0.624 1.00 97.38 92 ARG A O 1
ATOM 714 N N . GLU A 1 93 ? 7.321 -5.390 -1.253 1.00 95.94 93 GLU A N 1
ATOM 7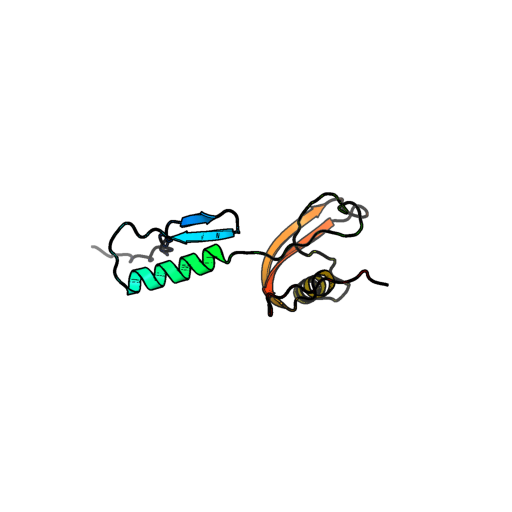15 C CA . GLU A 1 93 ? 7.458 -3.926 -1.278 1.00 95.94 93 GLU A CA 1
ATOM 716 C C . GLU A 1 93 ? 6.853 -3.264 -0.031 1.00 95.94 93 GLU A C 1
ATOM 718 O O . GLU A 1 93 ? 7.454 -2.355 0.537 1.00 95.94 93 GLU A O 1
ATOM 723 N N . VAL A 1 94 ? 5.705 -3.749 0.463 1.00 94.19 94 VAL A N 1
ATOM 724 C CA . VAL A 1 94 ? 5.138 -3.234 1.722 1.00 94.19 94 VAL A CA 1
ATOM 725 C C . VAL A 1 94 ? 6.050 -3.533 2.911 1.00 94.19 94 VAL A C 1
ATOM 727 O O . VAL A 1 94 ? 6.290 -2.652 3.738 1.00 94.19 94 VAL A O 1
ATOM 730 N N . GLU A 1 95 ? 6.586 -4.752 3.005 1.00 93.50 95 GLU A N 1
ATOM 731 C CA . GLU A 1 95 ? 7.514 -5.097 4.085 1.00 93.50 95 GLU A CA 1
ATOM 732 C C . GLU A 1 95 ? 8.817 -4.285 3.986 1.00 93.50 95 GLU A C 1
ATOM 734 O O . GLU A 1 95 ? 9.310 -3.796 5.002 1.00 93.50 95 GLU A O 1
ATOM 739 N N . GLU A 1 96 ? 9.346 -4.078 2.778 1.00 91.12 96 GLU A N 1
ATOM 740 C CA . GLU A 1 96 ? 10.566 -3.303 2.548 1.00 91.12 96 GLU A CA 1
ATOM 741 C C . GLU A 1 96 ? 10.418 -1.821 2.899 1.00 91.12 96 GLU A C 1
ATOM 743 O O . GLU A 1 96 ? 11.362 -1.262 3.459 1.00 91.12 96 GLU A O 1
ATOM 748 N N . GLU A 1 97 ? 9.283 -1.192 2.577 1.00 87.88 97 GLU A N 1
ATOM 749 C CA . GLU A 1 97 ? 9.062 0.242 2.807 1.00 87.88 97 GLU A CA 1
ATOM 750 C C . GLU A 1 97 ? 8.547 0.565 4.217 1.00 87.88 97 GLU A C 1
ATOM 752 O O . GLU A 1 97 ? 8.793 1.663 4.724 1.00 87.88 97 GLU A O 1
ATOM 757 N N . THR A 1 98 ? 7.801 -0.346 4.855 1.00 88.19 98 THR A N 1
ATOM 758 C CA . THR A 1 98 ? 7.099 -0.037 6.118 1.00 88.19 98 THR A CA 1
ATOM 759 C C . THR A 1 98 ? 7.343 -1.037 7.244 1.00 88.19 98 THR A C 1
ATOM 761 O O . THR A 1 98 ? 6.853 -0.823 8.356 1.00 88.19 98 THR A O 1
ATOM 764 N N . GLY A 1 99 ? 8.017 -2.157 6.973 1.00 90.19 99 GLY A N 1
ATOM 765 C CA . GLY A 1 99 ? 8.215 -3.249 7.931 1.00 90.19 99 GLY A CA 1
ATOM 766 C C . GLY A 1 99 ? 6.945 -4.036 8.276 1.00 90.19 99 GLY A C 1
ATOM 767 O O . GLY A 1 99 ? 6.971 -4.868 9.184 1.00 90.19 99 GLY A O 1
ATOM 768 N N . ILE A 1 100 ? 5.819 -3.784 7.595 1.00 91.56 100 ILE A N 1
ATOM 769 C CA . ILE A 1 100 ? 4.548 -4.453 7.893 1.00 91.56 100 ILE A CA 1
ATOM 770 C C . ILE A 1 100 ? 4.440 -5.720 7.056 1.00 91.56 100 ILE A C 1
ATOM 772 O O . ILE A 1 100 ? 4.421 -5.677 5.829 1.00 91.56 100 ILE A O 1
ATOM 776 N N . LYS A 1 101 ? 4.281 -6.857 7.734 1.00 94.44 101 LYS A N 1
ATOM 777 C CA . LYS A 1 101 ? 3.950 -8.120 7.074 1.00 94.44 101 LYS A CA 1
ATOM 778 C C . LYS A 1 101 ? 2.491 -8.134 6.646 1.00 94.44 101 LYS A C 1
ATOM 780 O O . LYS A 1 101 ? 1.612 -7.711 7.402 1.00 94.44 101 LYS A O 1
ATOM 785 N N . THR A 1 102 ? 2.237 -8.661 5.457 1.00 96.31 102 THR A N 1
ATOM 786 C CA . THR A 1 102 ? 0.904 -8.705 4.856 1.00 96.31 102 THR A CA 1
ATOM 787 C C . THR A 1 102 ? 0.623 -10.055 4.201 1.00 96.31 102 THR A C 1
ATOM 789 O O . THR A 1 102 ? 1.540 -10.811 3.882 1.00 96.31 102 THR A O 1
ATOM 792 N N . GLU A 1 103 ? -0.658 -10.345 3.995 1.00 97.75 103 GLU A N 1
ATOM 793 C CA . GLU A 1 103 ? -1.145 -11.434 3.151 1.00 97.75 103 GLU A CA 1
ATOM 794 C C . GLU A 1 103 ? -1.834 -10.855 1.915 1.00 97.75 103 GLU A C 1
ATOM 796 O O . GLU A 1 103 ? -2.558 -9.860 1.996 1.00 97.75 103 GLU A O 1
ATOM 801 N N . PHE A 1 104 ? -1.613 -11.475 0.758 1.00 98.00 104 PHE A N 1
ATOM 802 C CA . PHE A 1 104 ? -2.267 -11.061 -0.477 1.00 98.00 104 PHE A CA 1
ATOM 803 C C 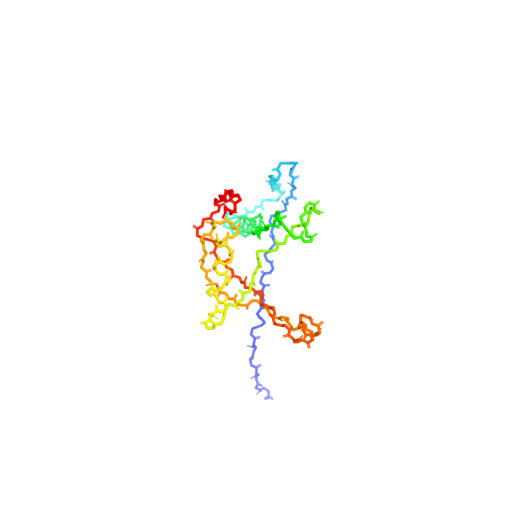. PHE A 1 104 ? -3.743 -11.459 -0.478 1.00 98.00 104 PHE A C 1
ATOM 805 O O . PHE A 1 104 ? -4.073 -12.605 -0.175 1.00 98.00 104 PHE A O 1
ATOM 812 N N . VAL A 1 105 ? -4.613 -10.522 -0.864 1.00 97.06 105 VAL A N 1
ATOM 813 C CA . VAL A 1 105 ? -6.053 -10.766 -1.002 1.00 97.06 105 VAL A CA 1
ATOM 814 C C . VAL A 1 105 ? -6.412 -10.896 -2.477 1.00 97.06 105 VAL A C 1
ATOM 816 O O . VAL A 1 105 ? -6.794 -11.974 -2.927 1.00 97.06 105 VAL A O 1
ATOM 819 N N . GLU A 1 106 ? -6.261 -9.815 -3.245 1.00 95.81 106 GLU A N 1
ATOM 820 C CA . GLU A 1 106 ? -6.653 -9.782 -4.656 1.00 95.81 106 GLU A CA 1
ATOM 821 C C . GLU A 1 106 ? -5.990 -8.640 -5.439 1.00 95.81 106 GLU A C 1
ATOM 823 O O . GLU A 1 106 ? -5.485 -7.667 -4.872 1.00 95.81 106 GLU A O 1
ATOM 828 N N . VAL A 1 107 ? -6.021 -8.742 -6.771 1.00 96.94 107 VAL A N 1
ATOM 829 C CA . VAL A 1 107 ? -5.745 -7.608 -7.663 1.00 96.94 107 VAL A CA 1
ATOM 830 C C . VAL A 1 107 ? -7.045 -6.831 -7.846 1.00 96.94 107 VAL A C 1
ATOM 832 O O . VAL A 1 107 ? -8.017 -7.375 -8.362 1.00 96.94 107 VAL A O 1
ATOM 835 N N . LEU A 1 108 ? -7.048 -5.552 -7.476 1.00 92.12 108 LEU A N 1
ATOM 836 C CA . LEU A 1 108 ? -8.214 -4.676 -7.614 1.00 92.12 108 LEU A CA 1
ATOM 837 C C . LEU A 1 108 ? -8.326 -4.094 -9.022 1.00 92.12 108 LEU A C 1
ATOM 839 O O . LEU A 1 108 ? -9.411 -3.981 -9.586 1.00 92.12 108 LEU A O 1
ATOM 843 N N . SER A 1 109 ? -7.196 -3.672 -9.586 1.00 94.56 109 SER A N 1
ATOM 844 C CA . SER A 1 109 ? -7.144 -3.122 -10.938 1.00 94.56 109 SER A CA 1
ATOM 845 C C . SER A 1 109 ? -5.738 -3.203 -11.514 1.00 94.56 109 SER A C 1
ATOM 847 O O . SER A 1 109 ? -4.758 -3.419 -10.799 1.00 94.56 109 SER A O 1
ATOM 849 N N . PHE A 1 110 ? -5.641 -3.004 -12.823 1.00 95.31 110 PHE A N 1
ATOM 850 C CA . PHE A 1 110 ? -4.374 -2.779 -13.492 1.00 95.31 110 PHE A CA 1
ATOM 851 C C . PHE A 1 110 ? -4.511 -1.642 -14.501 1.00 95.31 110 PHE A C 1
ATOM 853 O O . PHE A 1 110 ? -5.582 -1.404 -15.059 1.00 95.31 110 PHE A O 1
ATOM 860 N N . MET A 1 111 ? -3.414 -0.936 -14.734 1.00 92.56 111 MET A N 1
ATOM 861 C CA . MET A 1 111 ? -3.321 0.167 -15.676 1.00 92.56 111 MET A CA 1
ATOM 862 C C . MET A 1 111 ? -2.160 -0.087 -16.624 1.00 92.56 111 MET A C 1
ATOM 864 O O . MET A 1 111 ? -1.061 -0.426 -16.194 1.00 92.56 111 MET A O 1
ATOM 868 N N . GLN A 1 112 ? -2.400 0.126 -17.914 1.00 93.06 112 GLN A N 1
ATOM 869 C CA . GLN A 1 112 ? -1.340 0.184 -18.907 1.00 93.06 112 GLN A CA 1
ATOM 870 C C . GLN A 1 112 ? -1.040 1.641 -19.246 1.00 93.06 112 GLN A C 1
ATOM 872 O O . GLN A 1 112 ? -1.949 2.406 -19.570 1.00 93.06 112 GLN A O 1
ATOM 877 N N . SER A 1 113 ? 0.237 2.009 -19.218 1.00 88.38 113 SER A N 1
ATOM 878 C CA . SER A 1 113 ? 0.711 3.297 -19.722 1.00 88.38 113 SER A CA 1
ATOM 879 C C . SER A 1 113 ? 1.719 3.075 -20.842 1.00 88.38 113 SER A C 1
ATOM 881 O O . SER A 1 113 ? 2.549 2.170 -20.777 1.00 88.38 113 SER A O 1
ATOM 883 N N . HIS A 1 114 ? 1.644 3.884 -21.896 1.00 88.31 114 HIS A N 1
ATOM 884 C CA . HIS A 1 114 ? 2.545 3.797 -23.044 1.00 88.31 114 HIS A CA 1
ATOM 885 C C . HIS A 1 114 ? 3.568 4.929 -23.027 1.00 88.31 114 HIS A C 1
ATOM 887 O O . HIS A 1 114 ? 3.276 6.031 -22.568 1.00 88.31 114 HIS A O 1
ATOM 893 N N . LYS A 1 115 ? 4.734 4.681 -23.636 1.00 77.25 115 LYS A N 1
ATOM 894 C CA . LYS A 1 115 ? 5.843 5.647 -23.737 1.00 77.25 115 LYS A CA 1
ATOM 895 C C . LYS A 1 115 ? 6.366 6.096 -22.370 1.00 77.25 115 LYS A C 1
ATOM 897 O O . LYS A 1 115 ? 6.735 7.256 -22.203 1.00 77.25 115 LYS A O 1
ATOM 902 N N . ALA A 1 116 ? 6.406 5.168 -21.423 1.00 73.75 116 ALA A N 1
ATOM 903 C CA . ALA A 1 116 ? 7.063 5.377 -20.146 1.00 73.75 116 ALA A CA 1
ATOM 904 C C . ALA A 1 116 ? 8.589 5.219 -20.320 1.00 73.75 116 ALA A C 1
ATOM 906 O O . ALA A 1 116 ? 9.181 5.807 -21.236 1.00 73.75 116 ALA A O 1
ATOM 907 N N . PHE A 1 117 ? 9.256 4.414 -19.493 1.00 62.34 117 PHE A N 1
ATOM 908 C CA . PHE A 1 117 ? 10.697 4.197 -19.617 1.00 62.34 117 PHE A CA 1
ATOM 909 C C . PHE A 1 117 ? 11.073 3.559 -20.966 1.00 62.34 117 PHE A C 1
ATOM 911 O O . PHE A 1 117 ? 10.459 2.601 -21.434 1.00 62.34 117 PHE A O 1
ATOM 918 N N . PHE A 1 118 ? 12.108 4.103 -21.616 1.00 70.19 118 PHE A N 1
ATOM 919 C CA . PHE A 1 118 ? 12.674 3.588 -22.874 1.00 70.19 118 PHE A CA 1
ATOM 920 C C . PHE A 1 118 ? 11.652 3.336 -23.995 1.00 70.19 118 PHE A C 1
ATOM 922 O O . PHE A 1 118 ? 11.822 2.409 -24.786 1.00 70.19 118 PHE A O 1
ATOM 929 N N . THR A 1 119 ? 10.593 4.150 -24.088 1.00 77.19 119 THR A N 1
ATOM 930 C CA . THR A 1 119 ? 9.501 4.017 -25.081 1.00 77.19 119 THR A CA 1
ATOM 931 C C . THR A 1 119 ? 8.686 2.723 -24.986 1.00 77.19 119 THR A C 1
ATOM 933 O O . THR A 1 119 ? 7.902 2.417 -25.887 1.00 77.19 119 THR A O 1
ATOM 936 N N . LYS A 1 120 ? 8.830 1.971 -23.892 1.00 84.12 120 LYS A N 1
ATOM 937 C CA . LYS A 1 120 ? 8.064 0.749 -23.649 1.00 84.12 120 LYS A CA 1
ATOM 938 C C . LYS A 1 120 ? 6.709 1.064 -23.010 1.00 84.12 120 LYS A C 1
ATOM 940 O O . LYS A 1 120 ? 6.397 2.212 -22.681 1.00 84.12 120 LYS A O 1
ATOM 945 N N . SER A 1 121 ? 5.875 0.030 -22.939 1.00 88.50 121 SER A N 1
ATOM 946 C CA . SER A 1 121 ? 4.628 0.073 -22.180 1.00 88.50 121 SER A CA 1
ATOM 947 C C . SER A 1 121 ? 4.883 -0.479 -20.787 1.00 88.50 121 SER A C 1
ATOM 949 O O . SER A 1 121 ? 5.547 -1.507 -20.674 1.00 88.50 121 SER A O 1
ATOM 951 N N . ASP A 1 122 ? 4.306 0.168 -19.785 1.00 90.25 122 ASP A N 1
ATOM 952 C CA . ASP A 1 122 ? 4.322 -0.284 -18.400 1.00 90.25 122 ASP A CA 1
ATOM 953 C C . ASP A 1 122 ? 2.948 -0.837 -18.027 1.00 90.25 122 ASP A C 1
ATOM 955 O O . ASP A 1 122 ? 1.915 -0.341 -18.491 1.00 90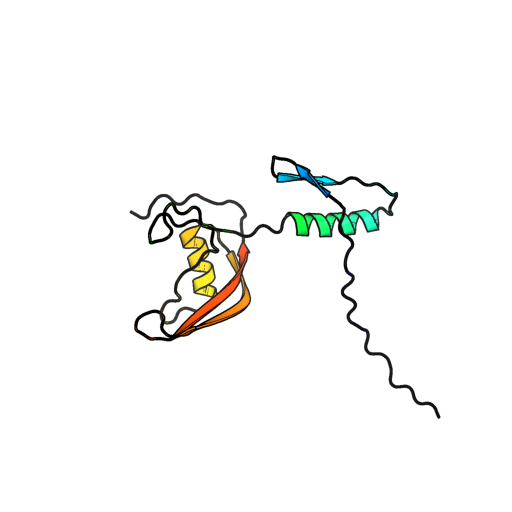.25 122 ASP A O 1
ATOM 959 N N . LEU A 1 123 ? 2.951 -1.861 -17.177 1.00 93.19 123 LEU A N 1
ATOM 960 C CA . LEU A 1 123 ? 1.771 -2.368 -16.490 1.00 93.19 123 LEU A CA 1
ATOM 961 C C . LEU A 1 123 ? 1.916 -2.054 -15.004 1.00 93.19 123 LEU A C 1
ATOM 963 O O . LEU A 1 123 ? 2.936 -2.368 -14.396 1.00 93.19 123 LEU A O 1
ATOM 967 N N . PHE A 1 124 ? 0.888 -1.448 -14.427 1.00 93.62 124 PHE A N 1
ATOM 968 C CA . PHE A 1 124 ? 0.806 -1.121 -13.012 1.00 93.62 124 PHE A CA 1
ATOM 969 C C . PHE A 1 124 ? -0.366 -1.880 -12.401 1.00 93.62 124 PHE A C 1
ATOM 971 O O . PHE A 1 124 ? -1.478 -1.773 -12.910 1.00 93.62 124 PHE A O 1
ATOM 978 N N . PHE A 1 125 ? -0.135 -2.629 -11.327 1.00 97.31 125 PHE A N 1
ATOM 979 C CA . PHE A 1 125 ? -1.162 -3.422 -10.652 1.00 97.31 125 PHE A CA 1
ATOM 980 C C . PHE A 1 125 ? -1.455 -2.830 -9.278 1.00 97.31 125 PHE A C 1
ATOM 982 O O . PHE A 1 125 ? -0.545 -2.614 -8.482 1.00 97.31 125 PHE A O 1
ATOM 989 N N . VAL A 1 126 ? -2.733 -2.602 -8.986 1.00 96.25 126 VAL A N 1
ATOM 990 C CA . VAL A 1 126 ? -3.202 -2.228 -7.651 1.00 96.25 126 VAL A CA 1
ATOM 991 C C . VAL A 1 126 ? -3.650 -3.499 -6.947 1.00 96.25 126 VAL A C 1
ATOM 993 O O . VAL A 1 126 ? -4.607 -4.143 -7.378 1.00 96.25 126 VAL A O 1
ATOM 996 N N . CYS A 1 127 ? -2.962 -3.852 -5.866 1.00 97.44 127 CYS A N 1
ATOM 997 C CA . CYS A 1 127 ? -3.236 -5.052 -5.082 1.00 97.44 127 CYS A CA 1
ATOM 998 C C . CYS A 1 127 ? -3.826 -4.679 -3.721 1.00 97.44 127 CYS A C 1
ATOM 1000 O O . CYS A 1 127 ? -3.358 -3.740 -3.077 1.00 97.44 127 CYS A O 1
ATOM 1002 N N . MET A 1 128 ? -4.825 -5.436 -3.273 1.00 95.75 128 MET A N 1
ATOM 1003 C CA . MET A 1 128 ? -5.297 -5.390 -1.896 1.00 95.75 128 MET A CA 1
AT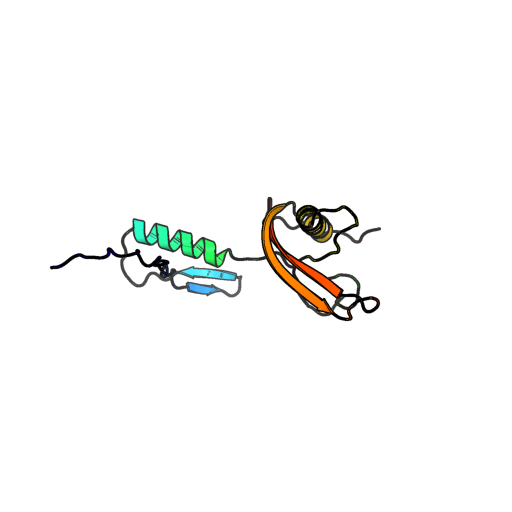OM 1004 C C . MET A 1 128 ? -4.510 -6.396 -1.061 1.00 95.75 128 MET A C 1
ATOM 1006 O O . MET A 1 128 ? -4.420 -7.578 -1.402 1.00 95.75 128 MET A O 1
ATOM 1010 N N . LEU A 1 129 ? -3.954 -5.910 0.044 1.00 96.00 129 LEU A N 1
ATOM 1011 C CA . LEU A 1 129 ? -3.202 -6.702 1.006 1.00 96.00 129 LEU A CA 1
ATOM 1012 C C . LEU A 1 129 ? -3.850 -6.567 2.383 1.00 96.00 129 LEU A C 1
ATOM 1014 O O . LEU A 1 129 ? -4.282 -5.479 2.772 1.00 96.00 129 LEU A O 1
ATOM 1018 N N . GLN A 1 130 ? -3.894 -7.665 3.128 1.00 93.62 130 GLN A N 1
ATOM 1019 C CA . GLN A 1 130 ? -4.340 -7.680 4.512 1.00 93.62 130 GLN A CA 1
ATOM 1020 C C . GLN A 1 130 ? -3.118 -7.592 5.435 1.00 93.62 130 GLN A C 1
ATOM 1022 O O . GLN A 1 130 ? -2.266 -8.479 5.395 1.00 93.62 130 GLN A O 1
ATOM 1027 N N . PRO A 1 131 ? -2.996 -6.557 6.281 1.00 93.62 131 PRO A N 1
ATOM 1028 C CA . PRO A 1 131 ? -1.883 -6.461 7.214 1.00 93.62 131 PRO A CA 1
ATOM 1029 C C . PRO A 1 131 ? -2.014 -7.479 8.350 1.00 93.62 131 PRO A C 1
ATOM 1031 O O . PRO A 1 131 ? -3.088 -7.648 8.927 1.00 93.62 131 PRO A O 1
ATOM 1034 N N . LEU A 1 132 ? -0.898 -8.113 8.716 1.00 91.81 132 LEU A N 1
ATOM 1035 C CA . LEU A 1 132 ? -0.809 -9.002 9.882 1.00 91.81 132 LEU A CA 1
ATOM 1036 C C . LEU A 1 132 ? -0.611 -8.228 11.196 1.00 91.81 132 LEU A C 1
ATOM 1038 O O . LEU A 1 132 ? -0.806 -8.775 12.278 1.00 91.81 132 LEU A O 1
ATOM 1042 N N . SER A 1 133 ? -0.220 -6.954 11.104 1.00 84.94 133 SER A N 1
ATOM 1043 C CA . SER A 1 133 ? -0.067 -6.029 12.228 1.00 84.94 133 SER A CA 1
ATOM 1044 C C . SER A 1 133 ? -0.418 -4.605 11.801 1.00 84.94 133 SER A C 1
ATOM 1046 O O . SER A 1 133 ? -0.249 -4.234 10.643 1.00 84.94 133 SER A O 1
ATOM 1048 N N . SER A 1 134 ? -0.889 -3.793 12.746 1.00 78.88 134 SER A N 1
ATOM 1049 C CA . SER A 1 134 ? -1.101 -2.350 12.554 1.00 78.88 134 SER A CA 1
ATOM 1050 C C . SER A 1 134 ? 0.040 -1.495 13.119 1.00 78.88 134 SER A C 1
ATOM 1052 O O . SER A 1 134 ? -0.037 -0.269 13.074 1.00 78.88 134 SER A O 1
ATOM 1054 N N . GLU A 1 135 ? 1.079 -2.118 13.679 1.00 79.38 135 GLU A N 1
ATOM 1055 C CA . GLU A 1 135 ? 2.250 -1.412 14.196 1.00 79.38 135 GLU A CA 1
ATOM 1056 C C . GLU A 1 135 ? 3.203 -1.062 13.052 1.00 79.38 135 GLU A C 1
ATOM 1058 O O . GLU A 1 135 ? 3.789 -1.940 12.422 1.00 79.38 135 GLU A O 1
ATOM 1063 N N . ILE A 1 136 ? 3.364 0.236 12.795 1.00 76.62 136 ILE A N 1
ATOM 1064 C CA . ILE A 1 136 ? 4.329 0.746 11.820 1.00 76.62 136 ILE A CA 1
ATOM 1065 C C . ILE A 1 136 ? 5.678 0.883 12.524 1.00 76.62 136 ILE A C 1
ATOM 1067 O O . ILE A 1 136 ? 5.808 1.656 13.478 1.00 76.62 136 ILE A O 1
ATOM 1071 N N . GLN A 1 137 ? 6.692 0.169 12.041 1.00 69.88 137 GLN A N 1
ATOM 1072 C CA . GLN A 1 137 ? 8.068 0.373 12.484 1.00 69.88 137 GLN A CA 1
ATOM 1073 C C . GLN A 1 137 ? 8.754 1.348 11.536 1.00 69.88 137 GLN A C 1
ATOM 1075 O O . GLN A 1 137 ? 8.813 1.134 10.328 1.00 69.88 137 GLN A O 1
ATOM 1080 N N . LYS A 1 138 ? 9.266 2.451 12.085 1.00 68.62 138 LYS A N 1
ATOM 1081 C CA . LYS A 1 138 ? 10.040 3.412 11.303 1.00 68.62 138 LYS A CA 1
ATOM 1082 C C . LYS A 1 138 ? 11.336 2.737 10.845 1.00 68.62 138 LYS A C 1
ATOM 1084 O O . LYS A 1 138 ? 12.120 2.300 11.681 1.00 68.62 138 LYS A O 1
ATOM 1089 N N . GLN A 1 139 ? 11.557 2.673 9.537 1.00 60.62 139 GLN A N 1
ATOM 1090 C CA . GLN A 1 139 ? 12.811 2.194 8.967 1.00 60.62 139 GLN A CA 1
ATOM 1091 C C . GLN A 1 139 ? 13.862 3.315 9.028 1.00 60.62 139 GLN A C 1
ATOM 1093 O O . GLN A 1 139 ? 13.619 4.423 8.541 1.00 60.62 139 GLN A O 1
ATOM 1098 N N . ASP A 1 140 ? 15.014 3.044 9.643 1.00 53.69 140 ASP A N 1
ATOM 1099 C CA . ASP A 1 140 ? 16.193 3.912 9.549 1.00 53.69 140 ASP A CA 1
ATOM 1100 C C . ASP A 1 140 ? 16.874 3.699 8.181 1.00 53.69 140 ASP A C 1
ATOM 1102 O O . ASP A 1 140 ? 16.799 2.608 7.615 1.00 53.69 140 ASP A O 1
ATOM 1106 N N . GLU A 1 141 ? 17.468 4.756 7.611 1.00 56.75 141 GLU A N 1
ATOM 1107 C CA . GLU A 1 141 ? 17.986 4.787 6.230 1.00 56.75 141 GLU A CA 1
ATOM 1108 C C . GLU A 1 141 ? 18.819 3.533 5.874 1.00 56.75 141 GLU A C 1
ATOM 1110 O O . GLU A 1 141 ? 19.683 3.119 6.647 1.00 56.75 141 GLU A O 1
ATOM 1115 N N . LYS A 1 142 ? 18.564 2.923 4.698 1.00 52.38 142 LYS A N 1
ATOM 1116 C CA . LYS A 1 142 ? 19.379 1.814 4.160 1.00 52.38 142 LYS A CA 1
ATOM 1117 C C . LYS A 1 142 ? 20.848 2.289 4.082 1.00 52.38 142 LYS A C 1
ATOM 1119 O O . LYS A 1 142 ? 21.143 3.181 3.290 1.00 52.38 142 LYS A O 1
ATOM 1124 N N . ASN A 1 143 ? 21.717 1.713 4.926 1.00 35.38 143 ASN A N 1
ATOM 1125 C CA . ASN A 1 143 ? 23.184 1.865 4.884 1.00 35.38 143 ASN A CA 1
ATOM 1126 C C . ASN A 1 143 ? 23.773 1.395 3.550 1.00 35.38 143 ASN A C 1
ATOM 1128 O O . ASN A 1 143 ? 23.279 0.370 3.024 1.00 35.38 143 ASN A O 1
#

Foldseek 3Di:
DDDDDDDDDDPPPPPLPAFDWDADPVLDIDGDDPDDDDPVSVVVNVVVNVVVSPPDDDWDQDCDDPRHPVPDTDHQDDDADVVGDPQRVNQVSCCVRWVWGWHWDAFPDKDWDACDPPRHIDIDTDTDIGTPDPDTDDDDDDD

Organism: Vitis vinifera (NCBI:txid29760)

Radius of gyration: 22.45 Å; chains: 1; bounding box: 76×37×46 Å

pLDDT: mean 80.92, std 18.06, range [32.59, 98.31]